Protein AF-A0A5A7V9M1-F1 (afdb_monomer_lite)

Radius of gyration: 23.55 Å; chains: 1; bounding box: 69×32×52 Å

Structure (mmCIF, N/CA/C/O backbone):
data_AF-A0A5A7V9M1-F1
#
_entry.id   AF-A0A5A7V9M1-F1
#
loop_
_atom_site.group_PDB
_atom_site.id
_atom_site.type_symbol
_atom_site.label_atom_id
_atom_site.label_alt_id
_atom_site.label_comp_id
_ato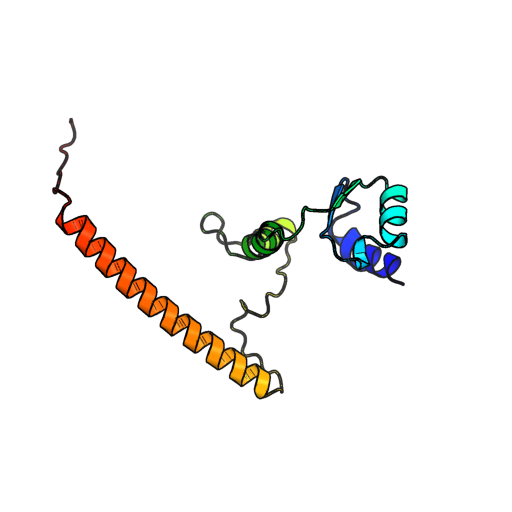m_site.label_asym_id
_atom_site.label_entity_id
_atom_site.label_seq_id
_atom_site.pdbx_PDB_ins_code
_atom_site.Cartn_x
_atom_site.Cartn_y
_atom_site.Cartn_z
_atom_site.occupancy
_atom_site.B_iso_or_equiv
_atom_site.auth_seq_id
_atom_site.auth_comp_id
_atom_site.auth_asym_id
_atom_site.auth_atom_id
_atom_site.pdbx_PDB_model_num
ATOM 1 N N . MET A 1 1 ? 21.263 -2.744 -10.917 1.00 73.12 1 MET A N 1
ATOM 2 C CA . MET A 1 1 ? 20.858 -3.763 -9.918 1.00 73.12 1 MET A CA 1
ATOM 3 C C . MET A 1 1 ? 19.393 -3.619 -9.480 1.00 73.12 1 MET A C 1
ATOM 5 O O . MET A 1 1 ? 18.700 -4.627 -9.427 1.00 73.12 1 MET A O 1
ATOM 9 N N . THR A 1 2 ? 18.872 -2.405 -9.247 1.00 82.25 2 THR A N 1
ATOM 10 C CA . THR A 1 2 ? 17.489 -2.171 -8.763 1.00 82.25 2 THR A CA 1
ATOM 11 C C . THR A 1 2 ? 16.382 -2.709 -9.679 1.00 82.25 2 THR A C 1
ATOM 13 O O . THR A 1 2 ? 15.535 -3.457 -9.199 1.00 82.25 2 THR A O 1
ATOM 16 N N . ALA A 1 3 ? 16.410 -2.424 -10.991 1.00 85.62 3 ALA A N 1
ATOM 17 C CA . ALA A 1 3 ? 15.426 -2.988 -11.933 1.00 85.62 3 ALA A CA 1
ATOM 18 C C . ALA A 1 3 ? 15.427 -4.522 -11.903 1.00 85.62 3 ALA A C 1
ATOM 20 O O . ALA A 1 3 ? 14.379 -5.137 -11.769 1.00 85.62 3 ALA A O 1
ATOM 21 N N . GLN A 1 4 ? 16.600 -5.157 -11.966 1.00 88.44 4 GLN A N 1
ATOM 22 C CA . GLN A 1 4 ? 16.704 -6.620 -11.946 1.00 88.44 4 GLN A CA 1
ATOM 23 C C . GLN A 1 4 ? 16.082 -7.228 -10.682 1.00 88.44 4 GLN A C 1
ATOM 25 O O . GLN A 1 4 ? 15.366 -8.223 -10.770 1.00 88.44 4 GLN A O 1
ATOM 30 N N . LEU A 1 5 ? 16.309 -6.615 -9.515 1.00 90.44 5 LEU A N 1
ATOM 31 C CA . LEU A 1 5 ? 15.671 -7.036 -8.266 1.00 90.44 5 LEU A CA 1
ATOM 32 C C . LEU A 1 5 ? 14.151 -6.834 -8.311 1.00 90.44 5 LEU A C 1
ATOM 34 O O . LEU A 1 5 ? 13.414 -7.736 -7.919 1.00 90.44 5 LEU A O 1
ATOM 38 N N . PHE A 1 6 ? 13.679 -5.707 -8.847 1.00 87.19 6 PHE A N 1
ATOM 39 C CA . PHE A 1 6 ? 12.251 -5.447 -9.029 1.00 87.19 6 PHE A CA 1
ATOM 40 C C . PHE A 1 6 ? 11.585 -6.501 -9.923 1.00 87.19 6 PHE A C 1
ATOM 42 O O . PHE A 1 6 ? 10.570 -7.079 -9.541 1.00 87.19 6 PHE A O 1
ATOM 49 N N . PHE A 1 7 ? 12.190 -6.849 -11.060 1.00 90.25 7 PHE A N 1
ATOM 50 C CA . PHE A 1 7 ? 11.650 -7.895 -11.930 1.00 90.25 7 PHE A CA 1
ATOM 51 C C . PHE A 1 7 ? 11.671 -9.274 -11.268 1.00 90.25 7 PHE A C 1
ATOM 53 O O . PHE A 1 7 ? 10.685 -10.011 -11.319 1.00 90.25 7 PHE A O 1
ATOM 60 N N . LYS A 1 8 ? 12.776 -9.612 -10.598 1.00 90.62 8 LYS A N 1
ATOM 61 C CA . LYS A 1 8 ? 12.956 -10.912 -9.944 1.00 90.62 8 LYS A CA 1
ATOM 62 C C . LYS A 1 8 ? 11.984 -11.133 -8.785 1.00 90.62 8 LYS A C 1
ATOM 64 O O . LYS A 1 8 ? 11.553 -12.269 -8.578 1.00 90.62 8 LYS A O 1
ATOM 69 N N . HIS A 1 9 ? 11.677 -10.084 -8.024 1.00 87.06 9 HIS A N 1
ATOM 70 C CA . HIS A 1 9 ? 10.930 -10.201 -6.772 1.00 87.06 9 HIS A CA 1
ATOM 71 C C . HIS A 1 9 ? 9.500 -9.657 -6.837 1.00 87.06 9 HIS A C 1
ATOM 73 O O . HIS A 1 9 ? 8.644 -10.207 -6.155 1.00 87.06 9 HIS A O 1
ATOM 79 N N . VAL A 1 10 ? 9.222 -8.632 -7.648 1.00 86.56 10 VAL A N 1
ATOM 80 C CA . VAL A 1 10 ? 7.892 -8.003 -7.740 1.00 86.56 10 VAL A CA 1
ATOM 81 C C . VAL A 1 10 ? 7.167 -8.460 -9.001 1.00 86.56 10 VAL A C 1
ATOM 83 O O . VAL A 1 10 ? 6.137 -9.123 -8.901 1.00 86.56 10 VAL A O 1
ATOM 86 N N . VAL A 1 11 ? 7.732 -8.197 -10.184 1.00 89.12 11 VAL A N 1
ATOM 87 C CA . VAL A 1 11 ? 7.078 -8.529 -11.469 1.00 89.12 11 VAL A CA 1
ATOM 88 C C . VAL A 1 11 ? 6.883 -10.036 -11.624 1.00 89.12 11 VAL A C 1
ATOM 90 O O . VAL A 1 11 ? 5.867 -10.477 -12.145 1.00 89.12 11 VAL A O 1
ATOM 93 N N . LYS A 1 12 ? 7.806 -10.853 -11.106 1.00 88.06 12 LYS A N 1
ATOM 94 C CA . LYS A 1 12 ? 7.646 -12.314 -11.086 1.00 88.06 12 LYS A CA 1
ATOM 95 C C . LYS A 1 12 ? 6.382 -12.777 -10.346 1.00 88.06 12 LYS A C 1
ATOM 97 O O . LYS A 1 12 ? 5.825 -13.806 -10.712 1.00 88.06 12 LYS A O 1
ATOM 102 N N . LEU A 1 13 ? 5.980 -12.077 -9.284 1.00 83.75 13 LEU A N 1
ATOM 103 C CA . LEU A 1 13 ? 4.823 -12.454 -8.465 1.00 83.75 13 LEU A CA 1
ATOM 104 C C . LEU A 1 13 ? 3.515 -11.889 -9.025 1.00 83.75 13 LEU A C 1
ATOM 106 O O . LEU A 1 13 ? 2.497 -12.569 -8.973 1.00 83.75 13 LEU A O 1
ATOM 110 N N . TRP A 1 14 ? 3.555 -10.664 -9.549 1.00 85.00 14 TRP A N 1
ATOM 111 C CA . TRP A 1 14 ? 2.354 -9.879 -9.852 1.00 85.00 14 TRP A CA 1
ATOM 112 C C . TRP A 1 14 ? 2.151 -9.586 -11.341 1.00 85.00 14 TRP A C 1
ATOM 114 O O . TRP A 1 14 ? 1.111 -9.064 -11.730 1.00 85.00 14 TRP A O 1
ATOM 124 N N . GLY A 1 15 ? 3.134 -9.912 -12.180 1.00 89.94 15 GLY A N 1
ATOM 125 C CA . GLY A 1 15 ? 3.192 -9.455 -13.563 1.00 89.94 15 GLY A CA 1
ATOM 126 C C . GLY A 1 15 ? 3.575 -7.978 -13.675 1.00 89.94 15 GLY A C 1
ATOM 127 O O . GLY A 1 15 ? 3.922 -7.319 -12.692 1.00 89.94 15 GLY A O 1
ATOM 128 N N . VAL A 1 16 ? 3.559 -7.463 -14.907 1.00 91.06 16 VAL A N 1
ATOM 129 C CA . VAL A 1 16 ? 3.734 -6.029 -15.166 1.00 91.06 16 VAL A CA 1
ATOM 130 C C . VAL A 1 16 ? 2.362 -5.366 -15.024 1.00 91.06 16 VAL A C 1
ATOM 132 O O . VAL A 1 16 ? 1.458 -5.699 -15.791 1.00 91.06 16 VAL A O 1
ATOM 135 N N . PRO A 1 17 ? 2.171 -4.462 -14.053 1.00 90.12 17 PRO A N 1
ATOM 136 C CA . PRO A 1 17 ? 0.892 -3.794 -13.869 1.00 90.12 17 PRO A CA 1
ATOM 137 C C . PRO A 1 17 ? 0.632 -2.782 -14.989 1.00 90.12 17 PRO A C 1
ATOM 139 O O . PRO A 1 17 ? 1.552 -2.166 -15.529 1.00 90.12 17 PRO A O 1
ATOM 142 N N . THR A 1 18 ? -0.642 -2.560 -15.298 1.00 91.25 18 THR A N 1
ATOM 143 C CA . THR A 1 18 ? -1.086 -1.521 -16.241 1.00 91.25 18 THR A CA 1
ATOM 144 C C . THR A 1 18 ? -0.969 -0.117 -15.648 1.00 91.25 18 THR A C 1
ATOM 146 O O . THR A 1 18 ? -0.710 0.842 -16.368 1.00 91.25 18 THR A O 1
ATOM 149 N N . SER A 1 19 ? -1.125 0.002 -14.328 1.00 90.62 19 SER A N 1
ATOM 150 C CA . SER A 1 19 ? -1.005 1.252 -13.577 1.00 90.62 19 SER A CA 1
ATOM 151 C C . SER A 1 19 ? -0.446 1.002 -12.180 1.00 90.62 19 SER A C 1
ATOM 153 O O . SER A 1 19 ? -0.828 0.020 -11.540 1.00 90.62 19 SER A O 1
ATOM 155 N N . ILE A 1 20 ? 0.387 1.908 -11.675 1.00 88.19 20 ILE A N 1
ATOM 156 C CA . ILE A 1 20 ? 0.914 1.892 -10.307 1.00 88.19 20 ILE A CA 1
ATOM 157 C C . ILE A 1 20 ? 0.634 3.239 -9.656 1.00 88.19 20 ILE A C 1
ATOM 159 O O . ILE A 1 20 ? 0.894 4.286 -10.244 1.00 88.19 20 ILE A O 1
ATOM 163 N N . VAL A 1 21 ? 0.150 3.202 -8.417 1.00 86.75 21 VAL A N 1
ATOM 164 C CA . VAL A 1 21 ? 0.103 4.377 -7.548 1.00 86.75 21 VAL A CA 1
ATOM 165 C C . VAL A 1 21 ? 1.313 4.323 -6.619 1.00 86.75 21 VAL A C 1
ATOM 167 O O . VAL A 1 21 ? 1.472 3.352 -5.881 1.00 86.75 21 VAL A O 1
ATOM 170 N N . SER A 1 22 ? 2.174 5.335 -6.681 1.00 83.50 22 SER A N 1
ATOM 171 C CA . SER A 1 22 ? 3.335 5.486 -5.798 1.00 83.50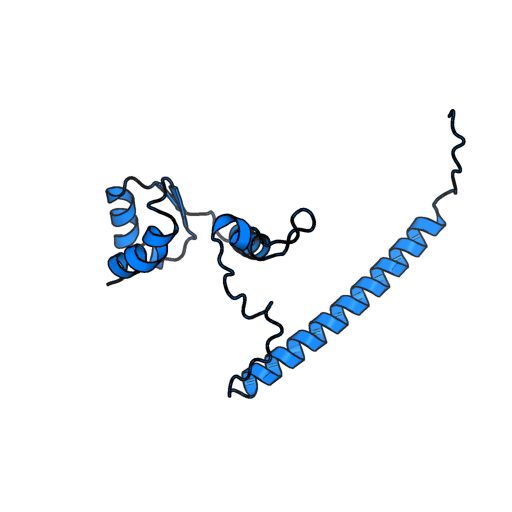 22 SER A CA 1
ATOM 172 C C . SER A 1 22 ? 3.168 6.713 -4.912 1.00 83.50 22 SER A C 1
ATOM 174 O O . SER A 1 22 ? 2.586 7.715 -5.328 1.00 83.50 22 SER A O 1
ATOM 176 N N . ASP A 1 23 ? 3.729 6.658 -3.708 1.00 80.31 23 ASP A N 1
ATOM 177 C CA . ASP A 1 23 ? 3.846 7.840 -2.860 1.00 80.31 23 ASP A CA 1
ATOM 178 C C . ASP A 1 23 ? 4.936 8.800 -3.372 1.00 80.31 23 ASP A C 1
ATOM 180 O O . ASP A 1 23 ? 5.724 8.458 -4.262 1.00 80.31 23 ASP A O 1
ATOM 184 N N . ARG A 1 24 ? 4.990 10.008 -2.798 1.00 76.50 24 ARG A N 1
ATOM 185 C CA . ARG A 1 24 ? 5.919 11.093 -3.150 1.00 76.50 24 ARG A CA 1
ATOM 186 C C . ARG A 1 24 ? 7.359 10.894 -2.658 1.00 76.50 24 ARG A C 1
ATOM 188 O O . ARG A 1 24 ? 8.109 11.864 -2.550 1.00 76.50 24 ARG A O 1
ATOM 195 N N . ASP A 1 25 ? 7.774 9.665 -2.360 1.00 78.69 25 ASP A N 1
ATOM 196 C CA . ASP A 1 25 ? 9.170 9.388 -2.015 1.00 78.69 25 ASP A CA 1
ATOM 197 C C . ASP A 1 25 ? 10.051 9.644 -3.253 1.00 78.69 25 ASP A C 1
ATOM 199 O O . ASP A 1 25 ? 9.836 9.080 -4.331 1.00 78.69 25 ASP A O 1
ATOM 203 N N . GLY A 1 26 ? 11.071 10.496 -3.096 1.00 77.62 26 GLY A N 1
ATOM 204 C CA . GLY A 1 26 ? 12.017 10.846 -4.160 1.00 77.62 26 GLY A CA 1
ATOM 205 C C . GLY A 1 26 ? 12.690 9.628 -4.802 1.00 77.62 26 GLY A C 1
ATOM 206 O O . GLY A 1 26 ? 13.073 9.677 -5.971 1.00 77.62 26 GLY A O 1
ATOM 207 N N . ARG A 1 27 ? 12.761 8.498 -4.086 1.00 79.44 27 ARG A N 1
ATOM 208 C CA . ARG A 1 27 ? 13.262 7.222 -4.615 1.00 79.44 27 ARG A CA 1
ATOM 209 C C . ARG A 1 27 ? 12.400 6.620 -5.716 1.00 79.44 27 ARG A C 1
ATOM 211 O O . ARG A 1 27 ? 12.956 5.869 -6.506 1.00 79.44 27 ARG A O 1
ATOM 218 N N . PHE A 1 28 ? 11.104 6.928 -5.775 1.00 72.19 28 PHE A N 1
ATOM 219 C CA . PHE A 1 28 ? 10.181 6.473 -6.826 1.00 72.19 28 PHE A CA 1
ATOM 220 C C . PHE A 1 28 ? 9.861 7.563 -7.857 1.00 72.19 28 PHE A C 1
ATOM 222 O O . PHE A 1 28 ? 9.369 7.252 -8.938 1.00 72.19 28 PHE A O 1
ATOM 229 N N . ILE A 1 29 ? 10.184 8.823 -7.549 1.00 76.38 29 ILE A N 1
ATOM 230 C CA . ILE A 1 29 ? 10.052 9.963 -8.470 1.00 76.38 29 ILE A CA 1
ATOM 231 C C . ILE A 1 29 ? 11.318 10.167 -9.326 1.00 76.38 29 ILE A C 1
ATOM 233 O O . ILE A 1 29 ? 11.274 10.860 -10.339 1.00 76.38 29 ILE A O 1
ATOM 237 N N . VAL A 1 30 ? 12.457 9.568 -8.960 1.00 85.38 30 VAL A N 1
ATOM 238 C CA . VAL A 1 30 ? 13.699 9.692 -9.742 1.00 85.38 30 VAL A CA 1
ATOM 239 C C . VAL A 1 30 ? 13.522 9.194 -11.185 1.00 85.38 30 VAL A C 1
ATOM 241 O O . VAL A 1 30 ? 12.807 8.219 -11.430 1.00 85.38 30 VAL A O 1
ATOM 244 N N . SER A 1 31 ? 14.236 9.837 -12.119 1.00 86.44 31 SER A N 1
ATOM 245 C CA . SER A 1 31 ? 14.152 9.611 -13.574 1.00 86.44 31 SER A CA 1
ATOM 246 C C . SER A 1 31 ? 14.149 8.135 -13.972 1.00 86.44 31 SER A C 1
ATOM 248 O O . SER A 1 31 ? 13.397 7.719 -14.849 1.00 86.44 31 SER A O 1
ATOM 250 N N . PHE A 1 32 ? 14.931 7.319 -13.266 1.00 88.81 32 PHE A N 1
ATOM 251 C CA . PHE A 1 32 ? 15.003 5.880 -13.478 1.00 88.81 32 PHE A CA 1
ATOM 252 C C . PHE A 1 32 ? 13.634 5.177 -13.432 1.00 88.81 32 PHE A C 1
ATOM 254 O O . PHE A 1 32 ? 13.334 4.380 -14.318 1.00 88.81 32 PHE A O 1
ATOM 261 N N . TRP A 1 33 ? 12.796 5.441 -12.422 1.00 88.69 33 TRP A N 1
ATOM 262 C CA . TRP A 1 33 ? 11.499 4.759 -12.303 1.00 88.69 33 TRP A CA 1
ATOM 263 C C . TRP A 1 33 ? 10.473 5.311 -13.282 1.00 88.69 33 TRP A C 1
ATOM 265 O O . TRP A 1 33 ? 9.715 4.536 -13.864 1.00 88.69 33 TRP A O 1
ATOM 275 N N . THR A 1 34 ? 10.480 6.625 -13.516 1.00 87.06 34 THR A N 1
ATOM 276 C CA . THR A 1 34 ? 9.607 7.243 -14.520 1.00 87.06 34 THR A CA 1
ATOM 277 C C . THR A 1 34 ? 9.904 6.706 -15.920 1.00 87.06 34 THR A C 1
ATOM 279 O O . THR A 1 34 ? 8.976 6.332 -16.638 1.00 87.06 34 THR A O 1
ATOM 282 N N . GLU A 1 35 ? 11.179 6.582 -16.298 1.00 91.38 35 GLU A N 1
ATOM 283 C CA . GLU A 1 35 ? 11.582 6.020 -17.593 1.00 91.38 35 GLU A CA 1
ATOM 284 C C . GLU A 1 35 ? 11.261 4.526 -17.688 1.00 91.38 35 GLU A C 1
ATOM 286 O O . GLU A 1 35 ? 10.725 4.077 -18.702 1.00 91.38 35 GLU A O 1
ATOM 291 N N . LEU A 1 36 ? 11.510 3.760 -16.618 1.00 90.81 36 LEU A N 1
ATOM 292 C CA . LEU A 1 36 ? 11.204 2.331 -16.584 1.00 90.81 36 LEU A CA 1
ATOM 293 C C . LEU A 1 36 ? 9.712 2.062 -16.820 1.00 90.81 36 LEU A C 1
ATOM 295 O O . LEU A 1 36 ? 9.367 1.229 -17.657 1.00 90.81 36 LEU A O 1
ATOM 299 N N . PHE A 1 37 ? 8.822 2.761 -16.111 1.00 91.19 37 PHE A N 1
ATOM 300 C CA . PHE A 1 37 ? 7.381 2.554 -16.275 1.00 91.19 37 PHE A CA 1
ATOM 301 C C . PHE A 1 37 ? 6.857 3.104 -17.603 1.00 91.19 37 PHE A C 1
ATOM 303 O O . PHE A 1 37 ? 5.987 2.479 -18.207 1.00 91.19 37 PHE A O 1
ATOM 310 N N . THR A 1 38 ? 7.458 4.178 -18.124 1.00 90.88 38 THR A N 1
ATOM 311 C CA . THR A 1 38 ? 7.171 4.664 -19.483 1.00 90.88 38 THR A CA 1
ATOM 312 C C . THR A 1 38 ? 7.510 3.601 -20.530 1.00 90.88 38 THR A C 1
ATOM 314 O O . THR A 1 38 ? 6.688 3.307 -21.398 1.00 90.88 38 THR A O 1
ATOM 317 N N . PHE A 1 39 ? 8.680 2.961 -20.421 1.00 92.62 39 PHE A N 1
ATOM 318 C CA . PHE A 1 39 ? 9.090 1.880 -21.322 1.00 92.62 39 PHE A CA 1
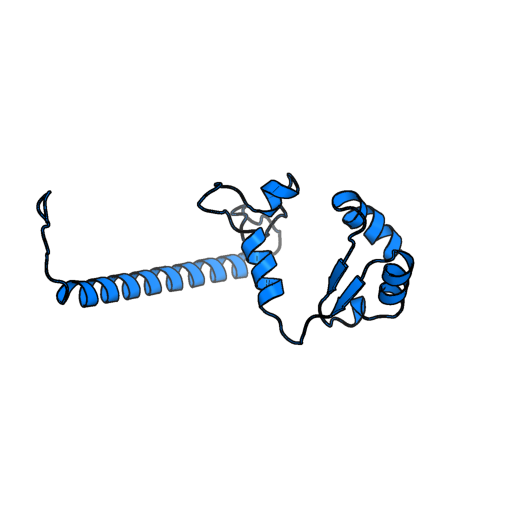ATOM 319 C C . PHE A 1 39 ? 8.159 0.663 -21.235 1.00 92.62 39 PHE A C 1
ATOM 321 O O . PHE A 1 39 ? 7.805 0.068 -22.252 1.00 92.62 39 PHE A O 1
ATOM 328 N N . LEU A 1 40 ? 7.709 0.323 -20.025 1.00 91.56 40 LEU A N 1
ATOM 329 C CA . LEU A 1 40 ? 6.765 -0.771 -19.783 1.00 91.56 40 LEU A CA 1
ATOM 330 C C . LEU A 1 40 ? 5.314 -0.439 -20.163 1.00 91.56 40 LEU A C 1
ATOM 332 O O . LEU A 1 40 ? 4.461 -1.321 -20.081 1.00 91.56 40 LEU A O 1
ATOM 336 N N . ARG A 1 41 ? 5.030 0.798 -20.598 1.00 93.06 41 ARG A N 1
ATOM 337 C CA . ARG A 1 41 ? 3.672 1.313 -20.853 1.00 93.06 41 ARG A CA 1
ATOM 338 C C . ARG A 1 41 ? 2.755 1.214 -19.626 1.00 93.06 41 ARG A C 1
ATOM 340 O O . ARG A 1 41 ? 1.544 1.058 -19.757 1.00 93.06 41 ARG A O 1
ATOM 347 N N . THR A 1 42 ? 3.340 1.322 -18.438 1.00 92.88 42 THR A N 1
ATOM 348 C CA . THR A 1 42 ? 2.634 1.360 -17.157 1.00 92.88 42 THR A CA 1
ATOM 349 C C . THR A 1 42 ? 2.398 2.815 -16.767 1.00 92.88 42 THR A C 1
ATOM 351 O O . THR A 1 42 ? 3.337 3.611 -16.747 1.00 92.88 42 THR A O 1
ATOM 354 N N . SER A 1 43 ? 1.168 3.181 -16.406 1.00 90.88 43 SER A N 1
ATOM 355 C CA . SER A 1 43 ? 0.899 4.525 -15.883 1.00 90.88 43 SER A CA 1
ATOM 356 C C . SER A 1 43 ? 1.382 4.651 -14.436 1.00 90.88 43 SER A C 1
ATOM 358 O O . SER A 1 43 ? 0.943 3.911 -13.556 1.00 90.88 43 SER A O 1
ATOM 360 N N . LEU A 1 44 ? 2.305 5.581 -14.181 1.00 88.94 44 LEU A N 1
ATOM 361 C CA . LEU A 1 44 ? 2.783 5.897 -12.835 1.00 88.94 44 LEU A CA 1
ATOM 362 C C . LEU A 1 44 ? 2.030 7.117 -12.295 1.00 88.94 44 LEU A C 1
ATOM 364 O O . LEU A 1 44 ? 2.255 8.241 -12.739 1.00 88.94 44 LEU A O 1
ATOM 368 N N . ASN A 1 45 ? 1.156 6.889 -11.319 1.00 88.00 45 ASN A N 1
ATOM 369 C CA . ASN A 1 45 ? 0.368 7.924 -10.663 1.00 88.00 45 ASN A CA 1
ATOM 370 C C . ASN A 1 45 ? 0.970 8.234 -9.292 1.00 88.00 45 ASN A C 1
ATOM 372 O O . ASN A 1 45 ? 1.155 7.336 -8.473 1.00 88.00 45 ASN A O 1
ATOM 376 N N . ILE A 1 46 ? 1.259 9.503 -9.023 1.00 84.50 46 ILE A N 1
ATOM 377 C CA . ILE A 1 46 ? 1.797 9.928 -7.728 1.00 84.50 46 ILE A CA 1
ATOM 378 C C . ILE A 1 46 ? 0.645 10.362 -6.820 1.00 84.50 46 ILE A C 1
ATOM 380 O O . ILE A 1 46 ? -0.147 11.227 -7.203 1.00 84.50 46 ILE A O 1
ATOM 384 N N . SER A 1 47 ? 0.539 9.784 -5.621 1.00 78.56 47 SER A N 1
ATOM 385 C CA . SER A 1 47 ? -0.512 10.156 -4.667 1.00 78.56 47 SER A CA 1
ATOM 386 C C . SER A 1 47 ? -0.360 11.600 -4.165 1.00 78.56 47 SER A C 1
ATOM 388 O O . SER A 1 47 ? 0.728 12.192 -4.149 1.00 78.56 47 SER A O 1
ATOM 390 N N . SER A 1 48 ? -1.473 12.211 -3.751 1.00 71.19 48 SER A N 1
ATOM 391 C CA . SER A 1 48 ? -1.447 13.495 -3.041 1.00 71.19 48 SER A CA 1
ATOM 392 C C . SER A 1 48 ? -0.740 13.349 -1.688 1.00 71.19 48 SER A C 1
ATOM 394 O O . SER A 1 48 ? -0.760 12.275 -1.090 1.00 71.19 48 SER A O 1
ATOM 396 N N . SER A 1 49 ? -0.093 14.419 -1.212 1.00 61.16 49 SER A N 1
ATOM 397 C CA . SER A 1 49 ? 0.716 14.400 0.017 1.00 61.16 49 SER A CA 1
ATOM 398 C C . SER A 1 49 ? -0.072 13.907 1.233 1.00 61.16 49 SER A C 1
ATOM 400 O O . SER A 1 49 ? -1.199 14.353 1.434 1.00 61.16 49 SER A O 1
ATOM 402 N N . TYR A 1 50 ? 0.566 13.062 2.053 1.00 55.03 50 TYR A N 1
ATOM 403 C CA . TYR A 1 50 ? 0.016 12.442 3.264 1.00 55.03 50 TYR A CA 1
ATOM 404 C C . TYR A 1 50 ? -1.314 11.727 3.021 1.00 55.03 50 TYR A C 1
ATOM 406 O O . TYR A 1 50 ? -2.379 12.192 3.423 1.00 55.03 50 TYR A O 1
ATOM 414 N N . HIS A 1 51 ? -1.236 10.558 2.382 1.00 56.44 51 HIS A N 1
ATOM 415 C CA . HIS A 1 51 ? -2.381 9.674 2.212 1.00 56.44 51 HIS A CA 1
ATOM 416 C C . HIS A 1 51 ? -2.319 8.530 3.243 1.00 56.44 51 HIS A C 1
ATOM 418 O O . HIS A 1 51 ? -1.808 7.454 2.931 1.00 56.44 51 HIS A O 1
ATOM 424 N N . PRO A 1 52 ? -2.886 8.690 4.460 1.00 59.41 52 PRO A N 1
ATOM 425 C CA . PRO A 1 52 ? -3.010 7.586 5.422 1.00 59.41 52 PRO A CA 1
ATOM 426 C C . PRO A 1 52 ? -3.813 6.404 4.857 1.00 59.41 52 PRO A C 1
ATOM 428 O O . PRO A 1 52 ? -3.812 5.321 5.424 1.00 59.41 52 PRO A O 1
ATOM 431 N N . GLN A 1 53 ? -4.486 6.601 3.722 1.00 62.53 53 GLN A N 1
ATOM 432 C CA . GLN A 1 53 ? -5.246 5.591 3.004 1.00 62.53 53 GLN A CA 1
ATOM 433 C C . GLN A 1 53 ? -4.361 4.506 2.373 1.00 62.53 53 GLN A C 1
ATOM 435 O O . GLN A 1 53 ? -4.789 3.357 2.339 1.00 62.53 53 GLN A O 1
ATOM 440 N N . THR A 1 54 ? -3.134 4.823 1.941 1.00 59.31 54 THR A N 1
ATOM 441 C CA . THR A 1 54 ? -2.202 3.820 1.390 1.00 59.31 54 THR A CA 1
ATOM 442 C C . THR A 1 54 ? -1.678 2.901 2.496 1.00 59.31 54 THR A C 1
ATOM 444 O O . THR A 1 54 ? -1.720 1.677 2.361 1.00 59.31 54 THR A O 1
ATOM 447 N N . ASP A 1 55 ? -1.289 3.478 3.637 1.00 62.12 55 ASP A N 1
ATOM 448 C CA . ASP A 1 55 ? -0.896 2.713 4.827 1.00 62.12 55 ASP A CA 1
ATOM 449 C C . ASP A 1 55 ? -2.085 1.930 5.407 1.00 62.12 55 ASP A C 1
ATOM 451 O O . ASP A 1 55 ? -1.960 0.753 5.755 1.00 62.12 55 ASP A O 1
ATOM 455 N N . ALA A 1 56 ? -3.278 2.536 5.435 1.00 68.75 56 ALA A N 1
ATOM 456 C CA . ALA A 1 56 ? -4.502 1.861 5.856 1.00 68.75 56 ALA A CA 1
ATOM 457 C C . ALA A 1 56 ? -4.877 0.700 4.923 1.00 68.75 56 ALA A C 1
ATOM 459 O O . ALA A 1 56 ? -5.372 -0.321 5.398 1.00 68.75 56 ALA A O 1
ATOM 460 N N . GLN A 1 57 ? -4.610 0.811 3.618 1.00 75.50 57 GLN A N 1
ATOM 461 C CA . GLN A 1 57 ? -4.860 -0.265 2.662 1.00 75.50 57 GLN A CA 1
ATOM 462 C C . GLN A 1 57 ? -3.939 -1.462 2.905 1.00 75.50 57 GLN A C 1
ATOM 464 O O . GLN A 1 57 ? -4.394 -2.606 2.841 1.00 75.50 57 GLN A O 1
ATOM 469 N N . PHE A 1 58 ? -2.668 -1.225 3.240 1.00 76.31 58 PHE A N 1
ATOM 470 C CA . PHE A 1 58 ? -1.768 -2.306 3.637 1.00 76.31 58 PHE A CA 1
ATOM 471 C C . PHE A 1 58 ? -2.248 -2.999 4.920 1.00 76.31 58 PHE A C 1
ATOM 473 O O . PHE A 1 58 ? -2.365 -4.227 4.941 1.00 76.31 58 PHE A O 1
ATOM 480 N N . CYS A 1 59 ? -2.592 -2.227 5.958 1.00 73.44 59 CYS A N 1
ATOM 481 C CA . CYS A 1 59 ? -3.125 -2.763 7.215 1.00 73.44 59 CYS A CA 1
ATOM 482 C C . CYS A 1 59 ? -4.410 -3.577 6.998 1.00 73.44 59 CYS A C 1
ATOM 484 O O . CYS A 1 59 ? -4.525 -4.690 7.509 1.00 73.44 59 CYS A O 1
ATOM 486 N N . PHE A 1 60 ? -5.337 -3.067 6.183 1.00 78.88 60 PHE A N 1
ATOM 487 C CA . PHE A 1 60 ? -6.574 -3.762 5.827 1.00 78.88 60 PHE A CA 1
ATOM 488 C C . PHE A 1 60 ? -6.299 -5.093 5.115 1.00 78.88 60 PHE A C 1
ATOM 490 O O . PHE A 1 60 ? -6.827 -6.132 5.509 1.00 78.88 60 PHE A O 1
ATOM 497 N N . ASN A 1 61 ? -5.416 -5.094 4.113 1.00 76.94 61 ASN A N 1
ATOM 498 C CA . ASN A 1 61 ? -5.073 -6.302 3.356 1.00 76.94 61 ASN A CA 1
ATOM 499 C C . ASN A 1 61 ? -4.326 -7.354 4.193 1.00 76.94 61 ASN A C 1
ATOM 501 O O . ASN A 1 61 ? -4.305 -8.538 3.835 1.00 76.94 61 ASN A O 1
ATOM 505 N N . ALA A 1 62 ? -3.722 -6.930 5.303 1.00 72.62 62 ALA A N 1
ATOM 506 C CA . ALA A 1 62 ? -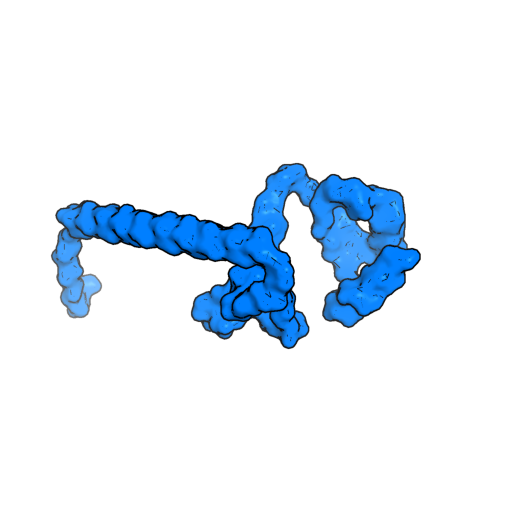3.050 -7.794 6.260 1.00 72.62 62 ALA A CA 1
ATOM 507 C C . ALA A 1 62 ? -3.967 -8.286 7.396 1.00 72.62 62 ALA A C 1
ATOM 509 O O . ALA A 1 62 ? -3.558 -9.174 8.148 1.00 72.62 62 ALA A O 1
ATOM 510 N N . GLN A 1 63 ? -5.183 -7.757 7.533 1.00 76.81 63 GLN A N 1
ATOM 511 C CA . GLN A 1 63 ? -6.134 -8.158 8.567 1.00 76.81 63 GLN A CA 1
ATOM 512 C C . GLN A 1 63 ? -6.987 -9.352 8.113 1.00 76.81 63 GLN A C 1
ATOM 514 O O . GLN A 1 63 ? -7.305 -9.507 6.936 1.00 76.81 63 GLN A O 1
ATOM 519 N N . ILE A 1 64 ? -7.367 -10.214 9.061 1.00 76.75 64 ILE A N 1
ATOM 520 C CA . ILE A 1 64 ? -8.312 -11.307 8.807 1.00 76.75 64 ILE A CA 1
ATOM 521 C C . ILE A 1 64 ? -9.713 -10.713 8.632 1.00 76.75 64 ILE A C 1
ATOM 523 O O . ILE A 1 64 ? -10.209 -10.013 9.517 1.00 76.75 64 ILE A O 1
ATOM 527 N N . SER A 1 65 ? -10.355 -11.008 7.503 1.00 78.19 65 SER A N 1
ATOM 528 C CA . SER A 1 65 ? -11.754 -10.642 7.286 1.00 78.19 65 SER A CA 1
ATOM 529 C C . SER A 1 65 ? -12.681 -11.569 8.071 1.00 78.19 65 SER A C 1
ATOM 531 O O . SER A 1 65 ? -12.515 -12.790 8.042 1.00 78.19 65 SER A O 1
ATOM 533 N N . SER A 1 66 ? -13.703 -11.008 8.719 1.00 78.38 66 SER A N 1
ATOM 534 C CA . SER A 1 66 ? -14.725 -11.781 9.4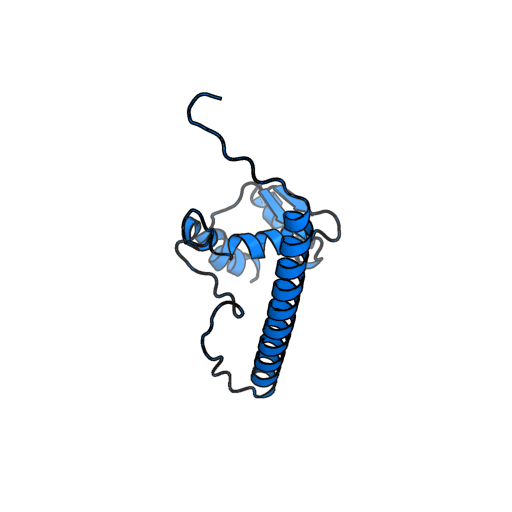34 1.00 78.38 66 SER A CA 1
ATOM 535 C C . SER A 1 66 ? -15.578 -12.655 8.510 1.00 78.38 66 SER A C 1
ATOM 537 O O . SER A 1 66 ? -16.074 -13.688 8.948 1.00 78.38 66 SER A O 1
ATOM 539 N N . SER A 1 67 ? -15.736 -12.273 7.237 1.00 75.88 67 SER A N 1
ATOM 540 C CA . SER A 1 67 ? -16.581 -12.992 6.273 1.00 75.88 67 SER A CA 1
ATOM 541 C C . SER A 1 67 ? -15.903 -14.212 5.650 1.00 75.88 67 SER A C 1
ATOM 543 O O . SER A 1 67 ? -16.566 -15.204 5.365 1.00 75.88 67 SER A O 1
ATOM 545 N N . THR A 1 68 ? -14.590 -14.153 5.430 1.00 78.62 68 THR A N 1
ATOM 546 C CA . THR A 1 68 ? -13.820 -15.218 4.762 1.00 78.62 68 THR A CA 1
ATOM 547 C C . THR A 1 68 ? -12.856 -15.944 5.695 1.00 78.62 68 THR A C 1
ATOM 549 O O . THR A 1 68 ? -12.282 -16.957 5.299 1.00 78.62 68 THR A O 1
ATOM 552 N N . GLY A 1 69 ? -12.635 -15.437 6.913 1.00 81.12 69 GLY A N 1
ATOM 553 C CA . GLY A 1 69 ? -11.698 -16.009 7.885 1.00 81.12 69 GLY A CA 1
ATOM 554 C C . GLY A 1 69 ? -10.233 -15.989 7.432 1.00 81.12 69 GLY A C 1
ATOM 555 O O . GLY A 1 69 ? -9.389 -16.620 8.062 1.00 81.12 69 GLY A O 1
ATOM 556 N N . ARG A 1 70 ? -9.918 -15.282 6.340 1.00 78.00 70 ARG A N 1
ATOM 557 C CA . ARG A 1 70 ? -8.580 -15.185 5.740 1.00 78.00 70 ARG A CA 1
ATOM 558 C C . ARG A 1 70 ? -8.208 -13.736 5.474 1.00 78.00 70 ARG A C 1
ATOM 560 O O . ARG A 1 70 ? -9.079 -12.866 5.378 1.00 78.00 70 ARG A O 1
ATOM 567 N N . ARG A 1 71 ? -6.907 -13.480 5.337 1.00 83.25 71 ARG A N 1
ATOM 568 C CA . ARG A 1 71 ? -6.404 -12.156 4.949 1.00 83.25 71 ARG A CA 1
ATOM 569 C C . ARG A 1 71 ? -6.540 -11.969 3.437 1.00 83.25 71 ARG A C 1
ATOM 571 O O . ARG A 1 71 ? -6.224 -12.906 2.702 1.00 83.25 71 ARG A O 1
ATOM 578 N N . PRO A 1 72 ? -6.915 -10.783 2.935 1.00 84.50 72 PRO A N 1
ATOM 579 C CA . PRO A 1 72 ? -6.922 -10.510 1.497 1.00 84.50 72 PRO A CA 1
ATOM 580 C C . PRO A 1 72 ? -5.610 -10.889 0.786 1.00 84.50 72 PRO A C 1
ATOM 582 O O . PRO A 1 72 ? -5.654 -11.520 -0.269 1.00 84.50 72 PRO A O 1
ATOM 585 N N . PHE A 1 73 ? -4.442 -10.622 1.391 1.00 81.19 73 PHE A N 1
ATOM 586 C CA . PHE A 1 73 ? -3.156 -11.064 0.828 1.00 81.19 73 PHE A CA 1
ATOM 587 C C . PHE A 1 73 ? -2.998 -12.589 0.748 1.00 81.19 73 PHE A C 1
ATOM 589 O O . PHE A 1 73 ? -2.372 -13.084 -0.185 1.00 81.19 73 PHE A O 1
ATOM 596 N N . GLU A 1 74 ? -3.566 -13.354 1.681 1.00 80.19 74 GLU A N 1
ATOM 597 C CA . GLU A 1 74 ? -3.531 -14.822 1.616 1.00 80.19 74 GLU A CA 1
ATOM 598 C C . GLU A 1 74 ? -4.425 -15.345 0.492 1.00 80.19 74 GLU A C 1
ATOM 600 O O . GLU A 1 74 ? -4.069 -16.317 -0.171 1.00 80.19 74 GLU A O 1
ATOM 605 N N . ILE A 1 75 ? -5.564 -14.688 0.260 1.00 80.25 75 ILE A N 1
ATOM 606 C CA . ILE A 1 75 ? -6.510 -15.057 -0.797 1.00 80.25 75 ILE A CA 1
ATOM 607 C C . ILE A 1 75 ? -5.888 -14.826 -2.176 1.00 80.25 75 ILE A C 1
ATOM 609 O O . ILE A 1 75 ? -5.992 -15.687 -3.044 1.00 80.25 75 ILE A O 1
ATOM 613 N N . VAL A 1 76 ? -5.236 -13.678 -2.372 1.00 79.06 76 VAL A N 1
ATOM 614 C CA . VAL A 1 76 ? -4.691 -13.292 -3.680 1.00 79.06 76 VAL A CA 1
ATOM 615 C C . VAL A 1 76 ? -3.342 -13.960 -3.954 1.00 79.06 76 VAL A C 1
ATOM 617 O O . VAL A 1 76 ? -3.126 -14.494 -5.038 1.00 79.06 76 VAL A O 1
ATOM 620 N N . SER A 1 77 ? -2.425 -13.942 -2.986 1.00 71.81 77 SER A N 1
ATOM 621 C CA . SER A 1 77 ? -1.030 -14.352 -3.203 1.00 71.81 77 SER A CA 1
ATOM 622 C C . SER A 1 77 ? -0.764 -15.817 -2.849 1.00 71.81 77 SER A C 1
ATOM 624 O O . SER A 1 77 ? 0.326 -16.323 -3.124 1.00 71.81 77 SER A O 1
ATOM 626 N N . GLY A 1 78 ? -1.680 -16.468 -2.120 1.00 69.25 78 GLY A N 1
ATOM 627 C CA . GLY A 1 78 ? -1.443 -17.774 -1.492 1.00 69.25 78 GLY A CA 1
ATOM 628 C C . GLY A 1 78 ? -0.308 -17.772 -0.455 1.00 69.25 78 GLY A C 1
ATOM 629 O O . GLY A 1 78 ? 0.156 -18.832 -0.040 1.00 69.25 78 GLY A O 1
ATOM 630 N N . ARG A 1 79 ? 0.186 -16.589 -0.063 1.00 64.12 79 ARG A N 1
ATOM 631 C CA . ARG A 1 79 ? 1.325 -16.385 0.840 1.00 64.12 79 ARG A CA 1
ATOM 632 C C . ARG A 1 79 ? 0.986 -15.316 1.864 1.00 64.12 79 ARG A C 1
ATOM 634 O O . ARG A 1 79 ? 0.477 -14.255 1.514 1.00 64.12 79 ARG A O 1
ATOM 641 N N . GLN A 1 80 ? 1.340 -15.572 3.117 1.00 58.53 80 GLN A N 1
ATOM 642 C CA . GLN A 1 80 ? 1.250 -14.572 4.167 1.00 58.53 80 GLN A CA 1
ATOM 643 C C . GLN A 1 80 ? 2.495 -13.680 4.122 1.00 58.53 80 GLN A C 1
ATOM 645 O O . GLN A 1 80 ? 3.621 -14.162 4.262 1.00 58.53 80 GLN A O 1
ATOM 650 N N . HIS A 1 81 ? 2.311 -12.370 3.942 1.00 53.78 81 HIS A N 1
ATOM 651 C CA . HIS A 1 81 ? 3.368 -11.424 4.285 1.00 53.78 81 HIS A CA 1
ATOM 652 C C . HIS A 1 81 ? 3.511 -11.457 5.802 1.00 53.78 81 HIS A C 1
ATOM 654 O O . HIS A 1 81 ? 2.548 -11.183 6.521 1.00 53.78 81 HIS A O 1
ATOM 660 N N . VAL A 1 82 ? 4.690 -11.860 6.278 1.00 51.81 82 VAL A N 1
ATOM 661 C CA . VAL A 1 82 ? 4.995 -11.911 7.706 1.00 51.81 82 VAL A CA 1
ATOM 662 C C . VAL A 1 82 ? 4.878 -10.501 8.256 1.00 51.81 82 VAL A C 1
ATOM 664 O O . VAL A 1 82 ? 5.740 -9.648 8.062 1.00 51.81 82 VAL A O 1
ATOM 667 N N . LEU A 1 83 ? 3.764 -10.259 8.924 1.00 54.62 83 LEU A N 1
ATOM 668 C CA . LEU A 1 83 ? 3.548 -9.064 9.695 1.00 54.62 83 LEU A CA 1
ATOM 669 C C . LEU A 1 83 ? 4.239 -9.314 11.034 1.00 54.62 83 LEU A C 1
ATOM 671 O O . LEU A 1 83 ? 3.730 -10.073 11.859 1.00 54.62 83 LEU A O 1
ATOM 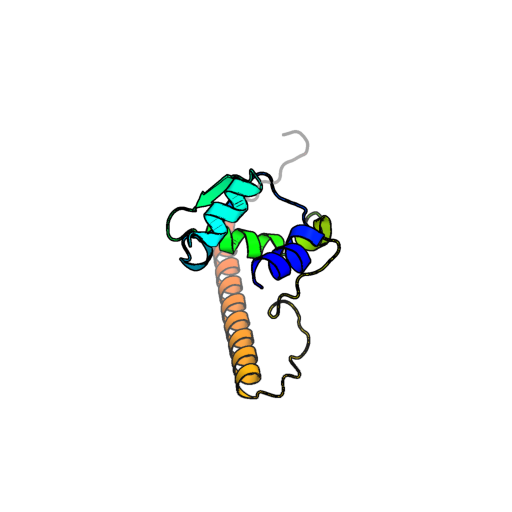675 N N . SER A 1 84 ? 5.410 -8.711 11.241 1.00 44.75 84 SER A N 1
ATOM 676 C CA . SER A 1 84 ? 6.227 -8.902 12.451 1.00 44.75 84 SER A CA 1
ATOM 677 C C . SER A 1 84 ? 5.449 -8.633 13.748 1.00 44.75 84 SER A C 1
ATOM 679 O O . SER A 1 84 ? 5.832 -9.126 14.798 1.00 44.75 84 SER A O 1
ATOM 681 N N . HIS A 1 85 ? 4.354 -7.866 13.673 1.00 50.69 85 HIS A N 1
ATOM 682 C CA . HIS A 1 85 ? 3.495 -7.513 14.804 1.00 50.69 85 HIS A CA 1
ATOM 683 C C . HIS A 1 85 ? 2.272 -8.424 15.011 1.00 50.69 85 HIS A C 1
ATOM 685 O O . HIS A 1 85 ? 1.616 -8.311 16.040 1.00 50.69 85 HIS A O 1
ATOM 691 N N . LEU A 1 86 ? 1.923 -9.282 14.044 1.00 42.69 86 LEU A N 1
ATOM 692 C CA . LEU A 1 86 ? 0.743 -10.169 14.114 1.00 42.69 86 LEU A CA 1
ATOM 693 C C . LEU A 1 86 ? 1.129 -11.636 14.306 1.00 42.69 86 LEU A C 1
ATOM 695 O O . LEU A 1 86 ? 0.272 -12.504 14.455 1.00 42.69 86 LEU A O 1
ATOM 699 N N . ILE A 1 87 ? 2.430 -11.895 14.291 1.00 43.50 87 ILE A N 1
ATOM 700 C CA . ILE A 1 87 ? 3.008 -13.139 14.734 1.00 43.50 87 ILE A CA 1
ATOM 701 C C . ILE A 1 87 ? 3.209 -13.024 16.248 1.00 43.50 87 ILE A C 1
ATOM 703 O O . ILE A 1 87 ? 4.122 -12.354 16.718 1.00 43.50 87 ILE A O 1
ATOM 707 N N . ASP A 1 88 ? 2.382 -13.735 17.009 1.00 44.06 88 ASP A N 1
ATOM 708 C CA . ASP A 1 88 ? 2.660 -14.073 18.408 1.00 44.06 88 ASP A CA 1
ATOM 709 C C . ASP A 1 88 ? 3.721 -15.193 18.493 1.00 44.06 88 ASP A C 1
ATOM 711 O O . ASP A 1 88 ? 3.698 -16.037 19.384 1.00 44.06 88 ASP A O 1
ATOM 715 N N . HIS A 1 89 ? 4.666 -15.240 17.539 1.00 45.06 89 HIS A N 1
ATOM 716 C CA . HIS A 1 89 ? 5.901 -15.964 17.793 1.00 45.06 89 HIS A CA 1
ATOM 717 C C . HIS A 1 89 ? 6.675 -15.149 18.815 1.00 45.06 89 HIS A C 1
ATOM 719 O O . HIS A 1 89 ? 6.840 -13.938 18.638 1.00 45.06 89 HIS A O 1
ATOM 725 N N . PRO A 1 90 ? 7.225 -15.808 19.844 1.00 38.84 90 PRO A N 1
ATOM 726 C CA . PRO A 1 90 ? 8.278 -15.209 20.628 1.00 38.84 90 PRO A CA 1
ATOM 727 C C . PRO A 1 90 ? 9.337 -14.743 19.633 1.00 38.84 90 PRO A C 1
ATOM 729 O O . PRO A 1 90 ? 9.940 -15.561 18.933 1.00 38.84 90 PRO A O 1
ATOM 732 N N . CYS A 1 91 ? 9.545 -13.432 19.531 1.00 44.84 91 CYS A N 1
ATOM 733 C CA . CYS A 1 91 ? 10.772 -12.910 18.966 1.00 44.84 91 CYS A CA 1
ATOM 734 C C . CYS A 1 91 ? 11.897 -13.456 19.847 1.00 44.84 91 CYS A C 1
ATOM 736 O O . CYS A 1 91 ? 12.317 -12.804 20.798 1.00 44.84 91 CYS A O 1
ATOM 738 N N . VAL A 1 92 ? 12.421 -14.642 19.527 1.00 45.91 92 VAL A N 1
ATOM 739 C CA . VAL A 1 92 ? 13.720 -15.114 20.020 1.00 45.91 92 VAL A CA 1
ATOM 740 C C . VAL A 1 92 ? 14.797 -14.363 19.227 1.00 45.91 92 VAL A C 1
ATOM 742 O O . VAL A 1 92 ? 15.682 -14.924 18.588 1.00 45.91 92 VAL A O 1
ATOM 745 N N . GLY A 1 93 ? 14.660 -13.039 19.190 1.00 57.12 93 GLY A N 1
ATOM 746 C CA . GLY A 1 93 ? 15.676 -12.127 18.723 1.00 57.12 93 GLY A CA 1
ATOM 747 C C . GLY A 1 93 ? 16.605 -11.877 19.895 1.00 57.12 93 GLY A C 1
ATOM 748 O O . GLY A 1 93 ? 16.163 -11.471 20.964 1.00 57.12 93 GLY A O 1
ATOM 749 N N . LYS A 1 94 ? 17.904 -12.087 19.692 1.00 62.31 94 LYS A N 1
ATOM 750 C CA . LYS A 1 94 ? 18.965 -11.918 20.702 1.00 62.31 94 LYS A CA 1
ATOM 751 C C . LYS A 1 94 ? 19.126 -10.470 21.213 1.00 62.31 94 LYS A C 1
ATOM 753 O O . LYS A 1 94 ? 20.093 -10.182 21.906 1.00 62.31 94 LYS A O 1
ATOM 758 N N . ASN A 1 95 ? 18.230 -9.551 20.837 1.00 73.94 95 ASN A N 1
ATOM 759 C CA . ASN A 1 95 ? 18.277 -8.143 21.209 1.00 73.94 95 ASN A CA 1
ATOM 760 C C . ASN A 1 95 ? 17.331 -7.867 22.400 1.00 73.94 95 ASN A C 1
ATOM 762 O O . ASN A 1 95 ? 16.111 -7.809 22.205 1.00 73.94 95 ASN A O 1
ATOM 766 N N . PRO A 1 96 ? 17.868 -7.639 23.611 1.00 76.25 96 PRO A N 1
ATOM 767 C CA . PRO A 1 96 ? 17.061 -7.381 24.803 1.00 76.25 96 PRO A CA 1
ATOM 768 C C . PRO A 1 96 ? 16.237 -6.085 24.717 1.00 76.25 96 PRO A C 1
ATOM 770 O O . PRO A 1 96 ? 15.145 -6.021 25.278 1.00 76.25 96 PRO A O 1
ATOM 773 N N . GLN A 1 97 ? 16.689 -5.074 23.968 1.00 77.06 97 GLN A N 1
ATOM 774 C CA . GLN A 1 97 ? 15.950 -3.819 23.799 1.00 77.06 97 GLN A CA 1
ATOM 775 C C . GLN A 1 97 ? 14.667 -4.020 22.982 1.00 77.06 97 GLN A C 1
ATOM 777 O O . GLN A 1 97 ? 13.613 -3.503 23.343 1.00 77.06 97 GLN A O 1
ATOM 782 N N . ALA A 1 98 ? 14.735 -4.822 21.915 1.00 69.25 98 ALA A N 1
ATOM 783 C CA . ALA A 1 98 ? 13.569 -5.143 21.093 1.00 69.25 98 ALA A CA 1
ATOM 784 C C . ALA A 1 98 ? 12.524 -5.951 21.882 1.00 69.25 98 ALA A C 1
ATOM 786 O O . ALA A 1 98 ? 11.320 -5.719 21.751 1.00 69.25 98 ALA A O 1
ATOM 787 N N . HIS A 1 99 ? 12.983 -6.870 22.737 1.00 74.25 99 HIS A N 1
ATOM 788 C CA . HIS A 1 99 ? 12.109 -7.637 23.620 1.00 74.25 99 HIS A CA 1
ATOM 789 C C . HIS A 1 99 ? 11.380 -6.732 24.625 1.00 74.25 99 HIS A C 1
ATOM 791 O O . HIS A 1 99 ? 10.158 -6.819 24.757 1.00 74.25 99 HIS A O 1
ATOM 797 N N . ASN A 1 100 ? 12.110 -5.831 25.289 1.00 81.56 100 ASN A N 1
ATOM 798 C CA . ASN A 1 100 ? 11.525 -4.904 26.260 1.00 81.56 100 ASN A CA 1
ATOM 799 C C . ASN A 1 100 ? 10.507 -3.971 25.599 1.00 81.56 100 ASN A C 1
ATOM 801 O O . ASN A 1 100 ? 9.386 -3.860 26.089 1.00 81.56 100 ASN A O 1
ATOM 805 N N . PHE A 1 101 ? 10.843 -3.421 24.430 1.00 80.00 101 PHE A N 1
ATOM 806 C CA . PHE A 1 101 ? 9.924 -2.596 23.648 1.00 80.00 101 PHE A CA 1
ATOM 807 C C . PHE A 1 101 ? 8.631 -3.344 23.295 1.00 80.00 101 PHE A C 1
ATOM 809 O O . PHE A 1 101 ? 7.533 -2.827 23.478 1.00 80.00 101 PHE A O 1
ATOM 816 N N . THR A 1 102 ? 8.744 -4.595 22.840 1.00 68.62 102 THR A N 1
ATOM 817 C CA . THR A 1 102 ? 7.572 -5.409 22.480 1.00 68.62 102 THR A CA 1
ATOM 818 C C . THR A 1 102 ? 6.690 -5.694 23.698 1.00 68.62 102 THR A C 1
ATOM 820 O O . THR A 1 102 ? 5.463 -5.661 23.597 1.00 68.62 102 THR A O 1
ATOM 823 N N . LYS A 1 103 ? 7.301 -5.953 24.862 1.00 80.88 103 LYS A N 1
ATOM 824 C CA . LYS A 1 103 ? 6.583 -6.189 26.120 1.00 80.88 103 LYS A CA 1
ATOM 825 C C . LYS A 1 103 ? 5.831 -4.939 26.584 1.00 80.88 103 LYS A C 1
ATOM 827 O O . LYS A 1 103 ? 4.647 -5.036 26.899 1.00 80.88 103 LYS A O 1
ATOM 832 N N . GLU A 1 104 ? 6.495 -3.786 26.594 1.00 84.94 104 GLU A N 1
ATOM 833 C CA . GLU A 1 104 ? 5.889 -2.499 26.965 1.00 84.94 104 GLU A CA 1
ATOM 834 C C . GLU A 1 104 ? 4.748 -2.118 26.019 1.00 84.94 104 GLU A C 1
ATOM 836 O O . GLU A 1 104 ? 3.678 -1.695 26.464 1.00 84.94 104 GLU A O 1
ATOM 841 N N . TRP A 1 105 ? 4.944 -2.334 24.716 1.00 74.00 105 TRP A N 1
ATOM 842 C CA . TRP A 1 105 ? 3.922 -2.091 23.706 1.00 74.00 105 TRP A CA 1
ATOM 843 C C . TRP A 1 105 ? 2.678 -2.954 23.933 1.00 74.00 105 TRP A C 1
ATOM 845 O O . TRP A 1 105 ? 1.568 -2.423 23.976 1.00 74.00 105 TRP A O 1
ATOM 855 N N . LYS A 1 106 ? 2.855 -4.271 24.137 1.00 78.81 106 LYS A N 1
ATOM 856 C CA . LYS A 1 106 ? 1.752 -5.199 24.444 1.00 78.81 106 LYS A CA 1
ATOM 857 C C . LYS A 1 106 ? 0.993 -4.761 25.697 1.00 78.81 106 LYS A C 1
ATOM 859 O O . LYS A 1 106 ? -0.214 -4.559 25.631 1.00 78.81 106 LYS A O 1
ATOM 864 N N . GLN A 1 107 ? 1.709 -4.506 26.793 1.00 86.44 107 GLN A N 1
ATOM 865 C CA . GLN A 1 107 ? 1.106 -4.068 28.054 1.00 86.44 107 GLN A CA 1
ATOM 866 C C . GLN A 1 107 ? 0.293 -2.776 27.891 1.00 86.44 107 GLN A C 1
ATOM 868 O O . GLN A 1 107 ? -0.824 -2.671 28.395 1.00 86.44 107 GLN A O 1
ATOM 873 N N . THR A 1 108 ? 0.843 -1.791 27.182 1.00 80.62 108 THR A N 1
ATOM 874 C CA . THR A 1 108 ? 0.168 -0.507 26.958 1.00 80.62 108 THR A CA 1
ATOM 875 C C . THR A 1 108 ? -1.104 -0.689 26.129 1.00 80.62 108 THR A C 1
ATOM 877 O O . THR A 1 108 ? -2.138 -0.096 26.443 1.00 80.62 108 THR A O 1
ATOM 880 N N . ASN A 1 109 ? -1.052 -1.544 25.106 1.00 79.12 109 ASN A N 1
ATOM 881 C CA . ASN A 1 109 ? -2.188 -1.821 24.233 1.00 79.12 109 ASN A CA 1
ATOM 882 C C . ASN A 1 109 ? -3.308 -2.581 24.968 1.00 79.12 109 ASN A C 1
ATOM 884 O O . ASN A 1 109 ? -4.485 -2.247 24.816 1.00 79.12 109 ASN A O 1
ATOM 888 N N . ASP A 1 110 ? -2.949 -3.529 25.836 1.00 83.81 110 ASP A N 1
ATOM 889 C CA . ASP A 1 110 ? -3.904 -4.253 26.684 1.00 83.81 110 ASP A CA 1
ATOM 890 C C . ASP A 1 110 ? -4.600 -3.302 27.671 1.00 83.81 110 ASP A C 1
ATOM 892 O O . ASP A 1 110 ? -5.827 -3.309 27.808 1.00 83.81 110 ASP A O 1
ATOM 896 N N . ILE A 1 111 ? -3.842 -2.412 28.323 1.00 91.69 111 ILE A N 1
ATOM 897 C CA . ILE A 1 111 ? -4.406 -1.406 29.237 1.00 91.69 111 ILE A CA 1
ATOM 898 C C . ILE A 1 111 ? -5.368 -0.477 28.488 1.00 91.69 111 ILE A C 1
ATOM 900 O O . ILE A 1 111 ? -6.490 -0.252 28.950 1.00 91.69 111 ILE A O 1
ATOM 904 N N . ALA A 1 112 ? -4.966 0.034 27.322 1.00 88.88 112 ALA A N 1
ATOM 905 C CA . ALA A 1 112 ? -5.820 0.891 26.506 1.00 88.88 112 ALA A CA 1
ATOM 906 C C . ALA A 1 112 ? -7.107 0.163 26.080 1.00 88.88 112 ALA A C 1
ATOM 908 O O . ALA A 1 112 ? -8.201 0.710 26.230 1.00 88.88 112 ALA A O 1
ATOM 909 N N . SER A 1 113 ? -6.988 -1.089 25.633 1.00 85.25 113 SER A N 1
ATOM 910 C CA . SER A 1 113 ? -8.121 -1.921 25.209 1.00 85.25 113 SER A CA 1
ATOM 911 C C . SER A 1 113 ? -9.113 -2.146 26.350 1.00 85.25 113 SER A C 1
ATOM 913 O O . SER A 1 113 ? -10.302 -1.863 26.200 1.00 85.25 113 SER A O 1
ATOM 915 N N . THR A 1 114 ? -8.632 -2.534 27.535 1.00 92.88 114 THR A N 1
ATOM 916 C CA . THR A 1 114 ? -9.506 -2.732 28.704 1.00 92.88 114 THR A CA 1
ATOM 917 C C . THR A 1 114 ? -10.201 -1.442 29.146 1.00 92.88 114 THR A C 1
ATOM 919 O O . THR A 1 114 ? -11.352 -1.473 29.590 1.00 92.88 114 THR A O 1
ATOM 922 N N . TYR A 1 115 ? -9.541 -0.285 29.028 1.00 95.00 115 TYR A N 1
ATOM 923 C CA . TYR A 1 115 ? -10.169 1.000 29.329 1.00 95.00 115 TYR A CA 1
ATOM 924 C C . TYR A 1 115 ? -11.261 1.348 28.308 1.00 95.00 115 TYR A C 1
ATOM 926 O O . TYR A 1 115 ? -12.370 1.722 28.699 1.00 95.00 115 TYR A O 1
ATOM 934 N N . LEU A 1 116 ? -10.985 1.163 27.014 1.00 92.12 116 LEU A N 1
ATOM 935 C CA . LEU A 1 116 ? -11.956 1.384 25.940 1.00 92.12 116 LEU A CA 1
ATOM 936 C C . LEU A 1 116 ? -13.188 0.483 26.090 1.00 92.12 116 LEU A C 1
ATOM 938 O O . LEU A 1 116 ? -14.317 0.961 25.960 1.00 92.12 116 LEU A O 1
ATOM 942 N N . GLU A 1 117 ? -13.000 -0.787 26.447 1.00 93.88 117 GLU A N 1
ATOM 943 C CA . GLU A 1 117 ? -14.098 -1.715 26.734 1.00 93.88 117 GLU A CA 1
ATOM 944 C C . GLU A 1 117 ? -14.951 -1.254 27.918 1.00 93.88 117 GLU A C 1
ATOM 946 O O . GLU A 1 117 ? -16.184 -1.253 27.838 1.00 93.88 117 GLU A O 1
ATOM 951 N N . LYS A 1 118 ? -14.316 -0.804 29.010 1.00 95.31 118 LYS A N 1
ATOM 952 C CA . LYS A 1 118 ? -15.028 -0.260 30.179 1.00 95.31 118 LYS A CA 1
ATOM 953 C C . LYS A 1 118 ? -15.871 0.955 29.802 1.00 95.31 118 LYS A C 1
ATOM 955 O O . LYS A 1 118 ? -17.038 1.027 30.196 1.00 95.31 118 LYS A O 1
ATOM 960 N N . VAL A 1 119 ? -15.311 1.890 29.033 1.00 90.81 119 VAL A N 1
ATOM 961 C CA . VAL A 1 119 ? -16.037 3.081 28.566 1.00 90.81 119 VAL A CA 1
ATOM 962 C C . VAL A 1 119 ? -17.192 2.678 27.645 1.00 90.81 119 VAL A C 1
ATOM 964 O O . VAL A 1 119 ? -18.325 3.101 27.878 1.00 90.81 119 VAL A O 1
ATOM 967 N N . SER A 1 120 ? -16.951 1.793 26.674 1.00 88.31 120 SER A N 1
ATOM 968 C CA . SER A 1 120 ? -17.976 1.271 25.759 1.00 88.31 120 SER A CA 1
ATOM 969 C C . SER A 1 120 ? -19.144 0.614 26.510 1.00 88.31 120 SER A C 1
ATOM 971 O O . SER A 1 120 ? -20.315 0.926 26.264 1.00 88.31 120 SER A O 1
ATOM 973 N N . MET A 1 121 ? -18.852 -0.208 27.525 1.00 93.56 121 MET A N 1
ATOM 974 C CA . MET A 1 121 ? -19.872 -0.807 28.393 1.00 93.56 121 MET A CA 1
ATOM 975 C C . MET A 1 121 ? -20.687 0.242 29.155 1.00 93.56 121 MET A C 1
ATOM 977 O O . MET A 1 121 ? -21.913 0.122 29.251 1.00 93.56 121 MET A O 1
ATOM 981 N N . GLN A 1 122 ? -20.042 1.276 29.701 1.00 89.38 122 GLN A N 1
ATOM 982 C CA . GLN A 1 122 ? -20.752 2.354 30.393 1.00 89.38 122 GLN A CA 1
ATOM 983 C C . GLN A 1 122 ? -21.649 3.149 29.440 1.00 89.38 122 GLN A C 1
ATOM 985 O O . GLN A 1 122 ? -22.789 3.465 29.793 1.00 89.38 122 GLN A O 1
ATOM 990 N N . MET A 1 123 ? -21.171 3.437 28.230 1.00 89.19 123 MET A N 1
ATOM 991 C CA . MET A 1 123 ? -21.955 4.121 27.202 1.00 89.19 123 MET A CA 1
ATOM 992 C C . MET A 1 123 ? -23.186 3.300 26.807 1.00 89.19 123 MET A C 1
ATOM 994 O O . MET A 1 123 ? -24.293 3.840 26.813 1.00 89.19 123 MET A O 1
ATOM 998 N N . LYS A 1 124 ? -23.030 1.985 26.589 1.00 90.44 124 LYS A N 1
ATOM 999 C CA . LYS A 1 124 ? -24.147 1.066 26.311 1.00 90.44 124 LYS A CA 1
ATOM 1000 C C . LYS A 1 124 ? -25.169 1.044 27.450 1.00 90.44 124 LYS A C 1
ATOM 1002 O O . LYS A 1 124 ? -26.366 1.148 27.199 1.00 90.44 124 LYS A O 1
ATOM 1007 N N . LYS A 1 125 ? -24.719 0.995 28.711 1.00 89.38 125 LYS A N 1
ATOM 1008 C CA . LYS A 1 125 ? -25.613 1.071 29.885 1.00 89.38 125 LYS A CA 1
ATOM 1009 C C . LYS A 1 125 ? -26.406 2.381 29.923 1.00 89.38 125 LYS A C 1
ATOM 1011 O O . LYS A 1 125 ? -27.601 2.362 30.208 1.00 89.38 125 LYS A O 1
ATOM 1016 N N . ARG A 1 126 ? -25.765 3.518 29.629 1.00 84.44 126 ARG A N 1
ATOM 1017 C CA . ARG A 1 126 ? -26.428 4.835 29.597 1.00 84.44 126 ARG A CA 1
ATOM 1018 C C . ARG A 1 126 ? -27.435 4.951 28.453 1.00 84.44 126 ARG A C 1
ATOM 1020 O O . ARG A 1 126 ? -28.524 5.469 28.684 1.00 84.44 126 ARG A O 1
ATOM 1027 N N . ALA A 1 127 ? -27.088 4.465 27.262 1.00 85.06 127 ALA A N 1
ATOM 1028 C CA . ALA A 1 127 ? -27.975 4.463 26.101 1.00 85.06 127 ALA A CA 1
ATOM 1029 C C . ALA A 1 127 ? -29.215 3.587 26.348 1.00 85.06 127 ALA A C 1
ATOM 1031 O O . ALA A 1 127 ? -30.344 4.063 26.227 1.00 85.06 127 ALA A O 1
ATOM 1032 N N . ASN A 1 128 ? -29.008 2.353 26.818 1.00 82.69 128 ASN A N 1
ATOM 1033 C CA . ASN A 1 128 ? -30.090 1.400 27.067 1.00 82.69 128 ASN A CA 1
ATOM 1034 C C . ASN A 1 128 ? -31.022 1.837 28.209 1.00 82.69 128 ASN A C 1
ATOM 1036 O O . ASN A 1 128 ? -32.198 1.498 28.190 1.00 82.69 128 ASN A O 1
ATOM 1040 N N . LYS A 1 129 ? -30.550 2.647 29.171 1.00 82.31 129 LYS A N 1
ATOM 1041 C CA . LYS A 1 129 ? -31.399 3.203 30.244 1.00 82.31 129 LYS A CA 1
ATOM 1042 C C . LYS A 1 129 ? -32.557 4.063 29.710 1.00 82.31 129 LYS A C 1
ATOM 1044 O O . LYS A 1 129 ? -33.553 4.230 30.406 1.00 82.31 129 LYS A O 1
ATOM 1049 N N . LYS A 1 130 ? -32.428 4.624 28.502 1.00 72.56 130 LYS A N 1
ATOM 1050 C CA . LYS A 1 130 ? -33.478 5.415 27.836 1.00 72.56 130 LYS A CA 1
ATOM 1051 C C . LYS A 1 130 ? -34.247 4.626 26.765 1.00 72.56 130 LYS A C 1
ATOM 1053 O O . LYS A 1 130 ? -35.154 5.182 26.153 1.00 72.56 130 LYS A O 1
ATOM 1058 N N . GLN A 1 131 ? -33.899 3.361 26.527 1.00 71.25 131 GLN A N 1
ATOM 1059 C CA . GLN A 1 131 ? -34.537 2.516 25.519 1.00 71.25 131 GLN A CA 1
ATOM 1060 C C . GLN A 1 131 ? -35.785 1.851 26.122 1.00 71.25 131 GLN A C 1
ATOM 1062 O O . GLN A 1 131 ? -35.698 1.188 27.153 1.00 71.25 131 GLN A O 1
ATOM 1067 N N . ARG A 1 132 ? -36.961 2.038 25.506 1.00 71.94 132 ARG A N 1
ATOM 1068 C CA . ARG A 1 132 ? -38.180 1.301 25.887 1.00 71.94 132 ARG A CA 1
ATOM 1069 C C . ARG A 1 132 ? -38.060 -0.142 25.401 1.00 71.94 132 ARG A C 1
ATOM 1071 O O . ARG A 1 132 ? -37.663 -0.360 24.258 1.00 71.94 132 ARG A O 1
ATOM 1078 N N . SER A 1 133 ? -38.433 -1.111 26.234 1.00 67.19 133 SER A N 1
ATOM 1079 C CA . SER A 1 133 ? -38.642 -2.483 25.770 1.00 67.19 133 SER A CA 1
ATOM 1080 C C . SER A 1 133 ? -39.888 -2.503 24.883 1.00 67.19 133 SER A C 1
ATOM 1082 O O . SER A 1 133 ? -41.003 -2.387 25.390 1.00 67.19 133 SER A O 1
ATOM 1084 N N . LEU A 1 134 ? -39.707 -2.592 23.566 1.00 67.06 134 LEU A N 1
ATOM 1085 C CA . LEU A 1 134 ? -40.785 -2.985 22.666 1.00 67.06 134 LEU A CA 1
ATOM 1086 C C . LEU A 1 134 ? -40.709 -4.498 22.485 1.00 67.06 134 LEU A C 1
ATOM 1088 O O . LEU A 1 134 ? -39.758 -5.003 21.892 1.00 67.06 134 LEU A O 1
ATOM 1092 N N . GLU A 1 135 ? -41.701 -5.204 23.017 1.00 75.44 135 GLU A N 1
ATOM 1093 C CA . GLU A 1 135 ? -42.003 -6.554 22.561 1.00 75.44 135 GLU A CA 1
ATOM 1094 C C . GLU A 1 135 ? -42.957 -6.436 21.380 1.00 75.44 135 GLU A C 1
ATOM 1096 O O . GLU A 1 135 ? -44.059 -5.909 21.516 1.00 75.44 135 GLU A O 1
ATOM 1101 N N . PHE A 1 136 ? -42.506 -6.898 20.221 1.00 73.38 136 PHE A N 1
ATOM 1102 C CA . PHE A 1 136 ? -43.343 -7.011 19.037 1.00 73.38 136 PHE A CA 1
ATOM 1103 C C . PHE A 1 136 ? -44.022 -8.371 19.064 1.00 73.38 136 PHE A C 1
ATOM 1105 O O . PHE A 1 136 ? -43.369 -9.390 19.321 1.00 73.38 136 PHE A O 1
ATOM 1112 N N . ARG A 1 137 ? -45.325 -8.404 18.793 1.00 72.62 137 ARG A N 1
ATOM 1113 C CA . ARG A 1 137 ? -46.008 -9.672 18.533 1.00 72.62 137 ARG A CA 1
ATOM 1114 C C . ARG A 1 137 ? -45.954 -9.950 17.037 1.00 72.62 137 ARG A C 1
ATOM 1116 O O . ARG A 1 137 ? -45.919 -9.038 16.220 1.00 72.62 137 ARG A O 1
ATOM 1123 N N . VAL A 1 138 ? -45.919 -11.231 16.673 1.00 64.88 138 VAL A N 1
ATOM 1124 C CA . VAL A 1 138 ? -45.990 -11.639 15.265 1.00 64.88 138 VAL A CA 1
ATOM 1125 C C . VAL A 1 138 ? -47.338 -11.168 14.710 1.00 64.88 138 VAL A C 1
ATOM 1127 O O . VAL A 1 138 ? -48.369 -11.710 15.103 1.00 64.88 138 VAL A O 1
ATOM 1130 N N . GLY A 1 139 ? -47.321 -10.153 13.840 1.00 73.62 139 GLY A N 1
ATOM 1131 C CA . GLY A 1 139 ? -48.516 -9.577 13.213 1.00 73.62 139 GLY A CA 1
ATOM 1132 C C . GLY A 1 139 ? -48.692 -8.056 13.333 1.00 73.62 139 GLY A C 1
ATOM 1133 O O . GLY A 1 139 ? -49.685 -7.565 12.801 1.00 73.62 139 GLY A O 1
ATOM 1134 N N . ASP A 1 140 ? -47.776 -7.335 13.992 1.00 48.88 140 ASP A N 1
ATOM 1135 C CA . ASP A 1 140 ? -47.643 -5.867 13.870 1.00 48.88 140 ASP A CA 1
ATOM 1136 C C . ASP A 1 140 ? -46.993 -5.439 12.537 1.00 48.88 140 ASP A C 1
ATOM 1138 O O . ASP A 1 140 ? -46.182 -6.227 11.987 1.00 48.88 140 ASP A O 1
#

InterPro domains:
  IPR012337 Ribonuclease H-like superfamily [SSF53098] (4-74)
  IPR036397 Ribonuclease H superfamily [G3DSA:3.30.420.10] (1-130)

Sequence (140 aa):
MTAQLFFKHVVKLWGVPTSIVSDRDGRFIVSFWTELFTFLRTSLNISSSYHPQTDAQFCFNAQISSSTGRRPFEIVSGRQHVLSHLIDHPCVGKNPQAHNFTKEWKQTNDIASTYLEKVSMQMKKRANKKQRSLEFRVGD

pLDDT: mean 77.4, std 13.47, range [38.84, 95.31]

Foldseek 3Di:
DVVVCCCVPPCVQVNLDQEDEDEPDVVCVPPVNVVVCVVVNYHYHYDDPDDVVVVVVVVQQLDQDPVPRHRVCCVRRVDHDPPVLPPPPPPPPPDVVVNVVNVVVVVVVVVVVVVVVVVVVVVVVVVCVPDDDDDDDPPD

Secondary structure (DSSP, 8-state):
-HHHHHIIIIIHHH---SEEEE-S-HHHHSHHHHHHHHHTT-EEEEPPS--HHHHHHHHHHHSPPTTTSS-HHHHHHSS----TTT--S----S-HHHHHHHHHHHHHHHHHHHHHHHHHHHHHHHHHTT----PPPTT-

Organism: Cucumis melo var. makuwa (NCBI:txid1194695)